Protein AF-A0A3N5C5U3-F1 (afdb_monomer)

Radius of gyration: 13.03 Å; Cα contacts (8 Å, |Δi|>4): 210; chains: 1; bounding box: 27×25×36 Å

Nearest PDB structures (foldseek):
  5trv-assembly1_A  TM=6.280E-01  e=4.509E-03  synthetic construct
  3en8-assembly1_A-2  TM=6.598E-01  e=3.770E-02  Paraburkholderia xenovorans LB400
  5u35-assembly1_B  TM=5.453E-01  e=1.388E-02  synthetic construct
  5tpj-assembly1_A  TM=5.891E-01  e=5.837E-02  synthetic construct
  5tph-assembly1_A  TM=5.153E-01  e=2.936E-02  synthetic construct

Foldseek 3Di:
DAEAEDPPQPPDPLSVLQVQLVVCLVVVVQVSVVVAEVVGNVVADDDDPPPWPYKYFHYWDDDFQKIKTKIWTDDPNDIWIKIWIFGAPGSPGSHTHDIHIDTDD

Structure (mmCIF, N/CA/C/O backbone):
data_AF-A0A3N5C5U3-F1
#
_entry.id   AF-A0A3N5C5U3-F1
#
loop_
_atom_site.group_PDB
_atom_site.id
_atom_site.type_symbol
_atom_site.label_atom_id
_atom_site.label_alt_id
_atom_site.label_comp_id
_atom_site.label_asym_id
_atom_site.label_entity_id
_atom_site.label_seq_id
_atom_site.pdbx_PDB_ins_code
_atom_site.Cartn_x
_atom_site.Cartn_y
_atom_site.Cartn_z
_atom_site.occupancy
_atom_site.B_iso_or_equiv
_atom_site.auth_seq_id
_atom_site.auth_comp_id
_atom_site.auth_asym_id
_atom_site.auth_atom_id
_atom_site.pdbx_PDB_model_num
ATOM 1 N N . MET A 1 1 ? -10.102 -8.159 7.912 1.00 88.25 1 MET A N 1
ATOM 2 C CA . MET A 1 1 ? -10.020 -6.703 7.702 1.00 88.25 1 MET A CA 1
ATOM 3 C C . MET A 1 1 ? -10.487 -6.359 6.297 1.00 88.25 1 MET A C 1
ATOM 5 O O . MET A 1 1 ? -10.007 -6.953 5.336 1.00 88.25 1 MET A O 1
ATOM 9 N N . LYS A 1 2 ? -11.445 -5.444 6.177 1.00 92.94 2 LYS A N 1
ATOM 10 C CA . LYS A 1 2 ? -11.953 -4.901 4.915 1.00 92.94 2 LYS A CA 1
ATOM 11 C C . LYS A 1 2 ? -11.125 -3.676 4.519 1.00 92.94 2 LYS A C 1
ATOM 13 O O . LYS A 1 2 ? -10.839 -2.839 5.368 1.00 92.94 2 LYS A O 1
ATOM 18 N N . ILE A 1 3 ? -10.758 -3.566 3.244 1.00 93.25 3 ILE A N 1
ATOM 19 C CA . ILE A 1 3 ? -10.103 -2.370 2.696 1.00 93.25 3 ILE A CA 1
ATOM 20 C C . ILE A 1 3 ? -11.109 -1.625 1.821 1.00 93.25 3 ILE A C 1
ATOM 22 O O . ILE A 1 3 ? -11.756 -2.234 0.969 1.00 93.25 3 ILE A O 1
ATOM 26 N N . VAL A 1 4 ? -11.269 -0.324 2.053 1.00 94.25 4 VAL A N 1
ATOM 27 C CA . VAL A 1 4 ? -12.186 0.554 1.311 1.00 94.25 4 VAL A CA 1
ATOM 28 C C . VAL A 1 4 ? -11.395 1.688 0.679 1.00 94.25 4 VAL A C 1
ATOM 30 O O . VAL A 1 4 ? -10.418 2.156 1.252 1.00 94.25 4 VAL A O 1
ATOM 33 N N . HIS A 1 5 ? -11.773 2.125 -0.521 1.00 90.94 5 HIS A N 1
ATOM 34 C CA . HIS A 1 5 ? -11.067 3.188 -1.239 1.00 90.94 5 HIS A CA 1
ATOM 35 C C . HIS A 1 5 ? -11.948 4.429 -1.329 1.00 90.94 5 HIS A C 1
ATOM 37 O O . HIS A 1 5 ? -13.125 4.335 -1.684 1.00 90.94 5 HIS A O 1
ATOM 43 N N . GLN A 1 6 ? -11.373 5.604 -1.084 1.00 87.56 6 GLN A N 1
ATOM 44 C CA . GLN A 1 6 ? -12.038 6.851 -1.433 1.00 87.56 6 GLN A CA 1
ATOM 45 C C . GLN A 1 6 ? -12.044 7.038 -2.961 1.00 87.56 6 GLN A C 1
ATOM 47 O O . GLN A 1 6 ? -11.105 6.657 -3.662 1.00 87.56 6 GLN A O 1
ATOM 52 N N . VAL A 1 7 ? -13.113 7.644 -3.488 1.00 73.69 7 VAL A N 1
ATOM 53 C CA . VAL A 1 7 ? -13.415 7.739 -4.934 1.00 73.69 7 VAL A CA 1
ATOM 54 C C . VAL A 1 7 ? -12.257 8.310 -5.773 1.00 73.69 7 VAL A C 1
ATOM 56 O O . VAL A 1 7 ? -12.085 7.937 -6.932 1.00 73.69 7 VAL A O 1
ATOM 59 N N . ASN A 1 8 ? -11.417 9.167 -5.188 1.00 67.75 8 ASN A N 1
ATOM 60 C CA . ASN A 1 8 ? -10.385 9.909 -5.914 1.00 67.75 8 ASN A CA 1
ATOM 61 C C . ASN A 1 8 ? -9.020 9.203 -6.017 1.00 67.75 8 ASN A C 1
ATOM 63 O O . ASN A 1 8 ? -8.132 9.716 -6.696 1.00 67.75 8 ASN A O 1
ATOM 67 N N . CYS A 1 9 ? -8.834 8.031 -5.403 1.00 65.81 9 CYS A N 1
ATOM 68 C CA . CYS A 1 9 ? -7.527 7.357 -5.348 1.00 65.81 9 CYS A CA 1
ATOM 69 C C . CYS A 1 9 ? -7.039 6.794 -6.702 1.00 65.81 9 CYS A C 1
ATOM 71 O O . CYS A 1 9 ? -5.860 6.496 -6.857 1.00 65.81 9 CYS A O 1
ATOM 73 N N . ASN A 1 10 ? -7.913 6.678 -7.710 1.00 71.62 10 ASN A N 1
ATO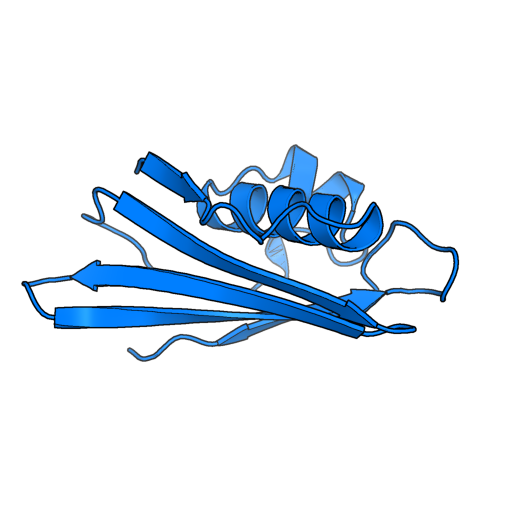M 74 C CA . ASN A 1 10 ? -7.656 5.916 -8.944 1.00 71.62 10 ASN A CA 1
ATOM 75 C C . ASN A 1 10 ? -7.621 6.752 -10.238 1.00 71.62 10 ASN A C 1
ATOM 77 O O . ASN A 1 10 ? -7.855 6.233 -11.333 1.00 71.62 10 ASN A O 1
ATOM 81 N N . ASN A 1 11 ? -7.318 8.044 -10.138 1.00 81.25 11 ASN A N 1
ATOM 82 C CA . ASN A 1 11 ? -7.389 8.987 -11.262 1.00 81.25 11 ASN A CA 1
ATOM 83 C C . ASN A 1 11 ? -6.206 8.927 -12.260 1.00 81.25 11 ASN A C 1
ATOM 85 O O . ASN A 1 11 ? -6.306 9.505 -13.338 1.00 81.25 11 ASN A O 1
ATOM 89 N N . ALA A 1 12 ? -5.113 8.216 -11.955 1.00 85.62 12 ALA A N 1
ATOM 90 C CA . ALA A 1 12 ? -3.951 8.067 -12.844 1.00 85.62 12 ALA A CA 1
ATOM 91 C C . ALA A 1 12 ? -3.328 6.655 -12.763 1.00 85.62 12 ALA A C 1
ATOM 93 O O . ALA A 1 12 ? -3.430 6.016 -11.715 1.00 85.62 12 ALA A O 1
ATOM 94 N N . PRO A 1 13 ? -2.632 6.158 -13.811 1.00 87.44 13 PRO A N 1
ATOM 95 C CA . PRO A 1 13 ? -2.048 4.809 -13.812 1.00 87.44 13 PRO A CA 1
ATOM 96 C C . PRO A 1 13 ? -1.092 4.538 -12.643 1.00 87.44 13 PRO A C 1
ATOM 98 O O . PRO A 1 13 ? -1.192 3.499 -11.995 1.00 87.44 13 PRO A O 1
ATOM 101 N N . LYS A 1 14 ? -0.202 5.487 -12.328 1.00 88.38 14 LYS A N 1
ATOM 102 C CA . LYS A 1 14 ? 0.709 5.351 -11.184 1.00 88.38 14 LYS A CA 1
ATOM 103 C C . LYS A 1 14 ? -0.030 5.399 -9.844 1.00 88.38 14 LYS A C 1
ATOM 105 O O . LYS A 1 14 ? 0.337 4.653 -8.948 1.00 88.38 14 LYS A O 1
ATOM 110 N N . ASN A 1 15 ? -1.099 6.190 -9.726 1.00 90.50 15 ASN A N 1
ATOM 111 C CA . ASN A 1 15 ? -1.913 6.237 -8.506 1.00 90.50 15 ASN A CA 1
ATOM 112 C C . ASN A 1 15 ? -2.618 4.897 -8.271 1.00 90.50 15 ASN A C 1
ATOM 114 O O . ASN A 1 15 ? -2.525 4.364 -7.175 1.00 90.50 15 ASN A O 1
ATOM 118 N N . LYS A 1 16 ? -3.177 4.279 -9.323 1.00 91.31 16 LYS A N 1
ATOM 119 C CA . LYS A 1 16 ? -3.755 2.923 -9.250 1.00 91.31 16 LYS A CA 1
ATOM 120 C C . LYS A 1 16 ? -2.745 1.886 -8.758 1.00 91.31 16 LYS A C 1
ATOM 122 O O . LYS A 1 16 ? -3.090 1.017 -7.966 1.00 91.31 16 LYS A O 1
ATOM 127 N N . MET A 1 17 ? -1.500 1.97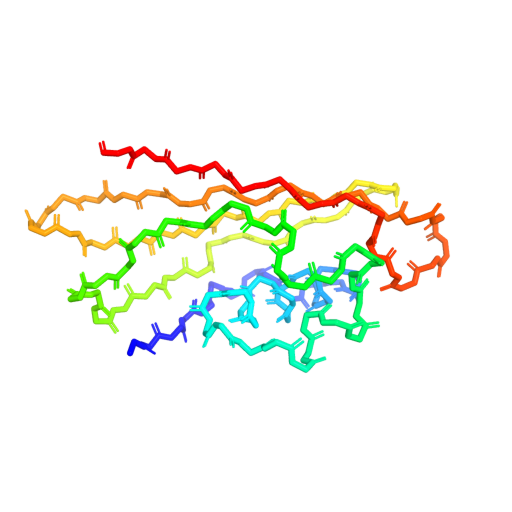4 -9.224 1.00 91.69 17 MET A N 1
ATOM 128 C CA . MET A 1 17 ? -0.429 1.078 -8.785 1.00 91.69 17 MET A CA 1
ATOM 129 C C . MET A 1 17 ? -0.069 1.299 -7.313 1.00 91.69 17 MET A C 1
ATOM 131 O O . MET A 1 17 ? 0.066 0.332 -6.572 1.00 91.69 17 MET A O 1
ATOM 135 N N . VAL A 1 18 ? 0.025 2.558 -6.876 1.00 93.94 18 VAL A N 1
ATOM 136 C CA . VAL A 1 18 ? 0.232 2.906 -5.461 1.00 93.94 18 VAL A CA 1
ATOM 137 C C . VAL A 1 18 ? -0.924 2.379 -4.613 1.00 93.94 18 VAL A C 1
ATOM 139 O O . VAL A 1 18 ? -0.670 1.720 -3.615 1.00 93.94 18 VAL A O 1
ATOM 142 N N . THR A 1 19 ? -2.179 2.562 -5.039 1.00 94.94 19 THR A N 1
ATOM 143 C CA . THR A 1 19 ? -3.356 1.998 -4.359 1.00 94.94 19 THR A CA 1
ATOM 144 C C . THR A 1 19 ? -3.280 0.476 -4.266 1.00 94.94 19 THR A C 1
ATOM 146 O O . THR A 1 19 ? -3.462 -0.062 -3.178 1.00 94.94 19 THR A O 1
ATOM 149 N N . LYS A 1 20 ? -2.957 -0.216 -5.369 1.00 94.56 20 LYS A N 1
ATOM 150 C CA . LYS A 1 20 ? -2.811 -1.681 -5.401 1.00 94.56 20 LYS A CA 1
ATOM 151 C C . LYS A 1 20 ? -1.763 -2.158 -4.395 1.00 94.56 20 LYS A C 1
ATOM 153 O O . LYS A 1 20 ? -2.021 -3.093 -3.645 1.00 94.56 20 LYS A O 1
ATOM 158 N N . VAL A 1 21 ? -0.592 -1.522 -4.365 1.00 95.06 21 VAL A N 1
ATOM 159 C CA . VAL A 1 21 ? 0.487 -1.928 -3.454 1.00 95.06 21 VAL A CA 1
ATOM 160 C C . VAL A 1 21 ? 0.188 -1.543 -2.008 1.00 95.06 21 VAL A C 1
ATOM 162 O O . VAL A 1 21 ? 0.446 -2.349 -1.123 1.00 95.06 21 VAL A O 1
ATOM 165 N N . THR A 1 22 ? -0.431 -0.389 -1.743 1.00 95.62 22 THR A N 1
ATOM 166 C CA . THR A 1 22 ? -0.966 -0.067 -0.409 1.00 95.62 22 THR A CA 1
ATOM 167 C C . THR A 1 22 ? -1.925 -1.150 0.071 1.00 95.62 22 THR A C 1
ATOM 169 O O . THR A 1 22 ? -1.775 -1.649 1.181 1.00 95.62 22 THR A O 1
ATOM 172 N N . GLU A 1 23 ? -2.902 -1.530 -0.751 1.00 95.56 23 GLU A N 1
ATOM 173 C CA . GLU A 1 23 ? -3.882 -2.555 -0.396 1.00 95.56 23 GLU A CA 1
ATOM 174 C C . GLU A 1 23 ? -3.209 -3.907 -0.120 1.00 95.56 23 GLU A C 1
ATOM 176 O O . GLU A 1 23 ? -3.535 -4.560 0.872 1.00 95.56 23 GLU A O 1
ATOM 181 N N . ALA A 1 24 ? -2.235 -4.297 -0.946 1.00 95.50 24 ALA A N 1
ATOM 182 C CA . ALA A 1 24 ? -1.457 -5.516 -0.754 1.00 95.50 24 ALA A CA 1
ATOM 183 C C . ALA A 1 24 ? -0.661 -5.501 0.560 1.00 95.50 24 ALA A C 1
ATOM 185 O O . ALA A 1 24 ? -0.713 -6.470 1.316 1.00 95.50 24 ALA A O 1
ATOM 186 N N . ILE A 1 25 ? -0.002 -4.382 0.883 1.00 95.06 25 ILE A N 1
ATOM 187 C CA . ILE A 1 25 ? 0.697 -4.194 2.162 1.00 95.06 25 ILE A CA 1
ATOM 188 C C . ILE A 1 25 ? -0.283 -4.362 3.327 1.00 95.06 25 ILE A C 1
ATOM 190 O O . ILE A 1 25 ? -0.015 -5.139 4.242 1.00 95.06 25 ILE A O 1
ATOM 194 N N . LEU A 1 26 ? -1.445 -3.698 3.273 1.00 94.50 26 LEU A N 1
ATOM 195 C CA . LEU A 1 26 ? -2.447 -3.774 4.339 1.00 94.50 26 LEU A CA 1
ATOM 196 C C . LEU A 1 26 ? -2.996 -5.195 4.537 1.00 94.50 26 LEU A C 1
ATOM 198 O O . LEU A 1 26 ? -3.263 -5.613 5.663 1.00 94.50 26 LEU A O 1
ATOM 202 N N . LYS A 1 27 ? -3.156 -5.952 3.448 1.00 92.88 27 LYS A N 1
ATOM 203 C CA . LYS A 1 27 ? -3.623 -7.347 3.473 1.00 92.88 27 LYS A CA 1
ATOM 204 C C . LYS A 1 27 ? -2.524 -8.366 3.771 1.00 92.88 27 LYS A C 1
ATOM 206 O O . LYS A 1 27 ? -2.847 -9.541 3.927 1.00 92.88 27 LYS A O 1
ATOM 211 N N . ARG A 1 28 ? -1.261 -7.937 3.860 1.00 92.56 28 ARG A N 1
ATOM 212 C CA . ARG A 1 28 ? -0.082 -8.816 3.936 1.00 92.56 28 ARG A CA 1
ATOM 213 C C . ARG A 1 28 ? 0.023 -9.780 2.744 1.00 92.56 28 ARG A C 1
ATOM 215 O O . ARG A 1 28 ? 0.469 -10.913 2.895 1.00 92.56 28 ARG A O 1
ATOM 222 N N . ASP A 1 29 ? -0.391 -9.327 1.564 1.00 94.56 29 ASP A N 1
ATOM 223 C CA . ASP A 1 29 ? -0.243 -10.061 0.307 1.00 94.56 29 ASP A CA 1
ATOM 224 C C . ASP A 1 29 ? 1.205 -9.934 -0.188 1.00 94.56 29 ASP A C 1
ATOM 226 O O . ASP A 1 29 ? 1.574 -8.992 -0.897 1.00 94.56 29 ASP A O 1
ATOM 230 N N . GLN A 1 30 ? 2.051 -10.858 0.270 1.00 95.25 30 GLN A N 1
ATOM 231 C CA . GLN A 1 30 ? 3.485 -10.834 -0.009 1.00 95.25 30 GLN A CA 1
ATOM 232 C C . GLN A 1 30 ? 3.789 -10.994 -1.497 1.00 95.25 30 GLN A C 1
ATOM 234 O O . GLN A 1 30 ? 4.704 -10.341 -1.989 1.00 95.25 30 GLN A O 1
ATOM 239 N N . ASP A 1 31 ? 3.019 -11.809 -2.217 1.00 95.88 31 ASP A N 1
ATOM 240 C CA . ASP A 1 31 ? 3.246 -12.072 -3.638 1.00 95.88 31 ASP A CA 1
ATOM 241 C C . ASP A 1 31 ? 3.091 -10.789 -4.452 1.00 95.88 31 ASP A C 1
ATOM 243 O O . ASP A 1 31 ? 3.978 -10.422 -5.231 1.00 95.88 31 ASP A O 1
ATOM 247 N N . VAL A 1 32 ? 2.007 -10.046 -4.205 1.00 95.19 32 VAL A N 1
ATOM 248 C CA . VAL A 1 32 ? 1.789 -8.758 -4.864 1.00 95.19 32 VAL A CA 1
ATOM 249 C C . VAL A 1 32 ? 2.852 -7.751 -4.439 1.00 95.19 32 VAL A C 1
ATOM 251 O O . VAL A 1 32 ? 3.398 -7.059 -5.293 1.00 95.19 32 VAL A O 1
ATOM 254 N N . VAL A 1 33 ? 3.201 -7.652 -3.153 1.00 95.75 33 VAL A N 1
ATOM 255 C CA . VAL A 1 33 ? 4.241 -6.699 -2.728 1.00 95.75 33 VAL A CA 1
ATOM 256 C C . VAL A 1 33 ? 5.592 -7.030 -3.368 1.00 95.75 33 VAL A C 1
ATOM 258 O O . VAL A 1 33 ? 6.243 -6.125 -3.886 1.00 95.75 33 VAL A O 1
ATOM 261 N N . ASN A 1 34 ? 5.979 -8.302 -3.429 1.00 95.12 34 ASN A N 1
ATOM 2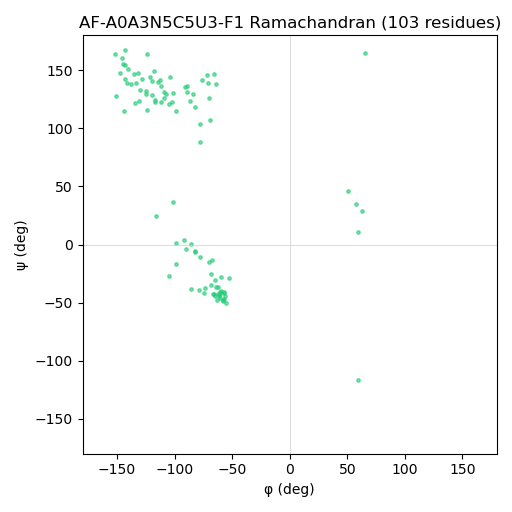62 C CA . ASN A 1 34 ? 7.244 -8.763 -4.008 1.00 95.12 34 ASN A CA 1
ATOM 263 C C . ASN A 1 34 ? 7.310 -8.580 -5.536 1.00 95.12 34 ASN A C 1
ATOM 265 O O . ASN A 1 34 ? 8.399 -8.412 -6.090 1.00 95.12 34 ASN A O 1
ATOM 269 N N . GLU A 1 35 ? 6.167 -8.552 -6.232 1.00 94.44 35 GLU A N 1
ATOM 270 C CA . GL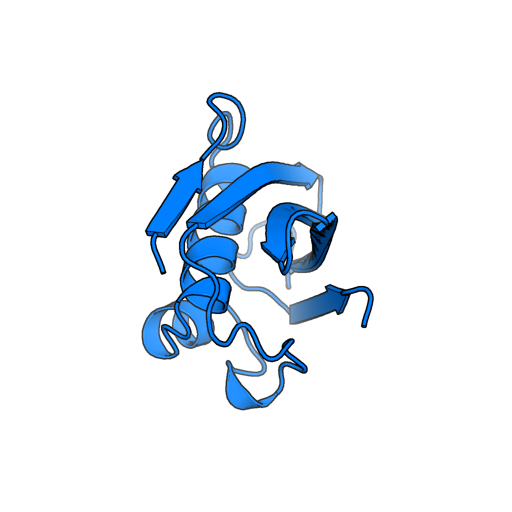U A 1 35 ? 6.094 -8.212 -7.662 1.00 94.44 35 GLU A CA 1
ATOM 271 C C . GLU A 1 35 ? 6.611 -6.782 -7.924 1.00 94.44 35 GLU A C 1
ATOM 273 O O . GLU A 1 35 ? 7.349 -6.532 -8.892 1.00 94.44 35 GLU A O 1
ATOM 278 N N . TYR A 1 36 ? 6.258 -5.845 -7.034 1.00 94.12 36 TYR A N 1
ATOM 279 C CA . TYR A 1 36 ? 6.505 -4.413 -7.214 1.00 94.12 36 TYR A CA 1
ATOM 280 C C . TYR A 1 36 ? 7.652 -3.859 -6.366 1.00 94.12 36 TYR A C 1
ATOM 282 O O . TYR A 1 36 ? 8.251 -2.867 -6.776 1.00 94.12 36 TYR A O 1
ATOM 290 N N . TYR A 1 37 ? 7.983 -4.441 -5.215 1.00 94.88 37 TYR A N 1
ATOM 291 C CA . TYR A 1 37 ? 8.973 -3.901 -4.284 1.00 94.88 37 TYR A CA 1
ATOM 292 C C . TYR A 1 37 ? 10.293 -4.668 -4.340 1.00 94.88 37 TYR A C 1
ATOM 294 O O . TYR A 1 37 ? 10.348 -5.867 -4.081 1.00 94.88 37 TYR A O 1
ATOM 302 N N . LEU A 1 38 ? 11.377 -3.958 -4.667 1.00 91.81 38 LEU A N 1
ATOM 303 C CA . LEU A 1 38 ? 12.693 -4.566 -4.877 1.00 91.81 38 LEU A CA 1
ATOM 304 C C . LEU A 1 38 ? 13.283 -5.206 -3.615 1.00 91.81 38 LEU A C 1
ATOM 306 O O . LEU A 1 38 ? 13.998 -6.197 -3.742 1.00 91.81 38 LEU A O 1
ATOM 310 N N . ASN A 1 39 ? 12.967 -4.678 -2.431 1.00 93.06 39 ASN A N 1
ATOM 311 C CA . ASN A 1 39 ? 13.498 -5.198 -1.167 1.00 93.06 39 ASN A CA 1
ATOM 312 C C . ASN A 1 39 ? 12.587 -6.253 -0.523 1.00 93.06 39 ASN A C 1
ATOM 314 O O . ASN A 1 39 ? 12.924 -6.758 0.542 1.00 93.06 39 ASN A O 1
ATOM 318 N N . GLN A 1 40 ? 11.494 -6.626 -1.205 1.00 92.25 40 GLN A N 1
ATOM 319 C C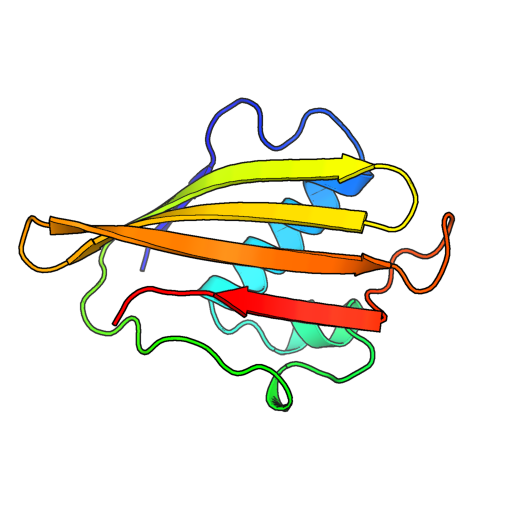A . GLN A 1 40 ? 10.517 -7.623 -0.765 1.00 92.25 40 GLN A CA 1
ATOM 320 C C . GLN A 1 40 ? 9.736 -7.217 0.497 1.00 92.25 40 GLN A C 1
ATOM 322 O O . GLN A 1 40 ? 10.066 -6.268 1.202 1.00 92.25 40 GLN A O 1
ATOM 327 N N . PHE A 1 41 ? 8.634 -7.913 0.761 1.00 92.38 41 PHE A N 1
ATOM 328 C CA . PHE A 1 41 ? 7.717 -7.618 1.857 1.00 92.38 41 PHE A CA 1
ATOM 329 C C . PHE A 1 41 ? 8.398 -7.691 3.228 1.00 92.38 41 PHE A C 1
ATOM 331 O O . PHE A 1 41 ? 8.145 -6.843 4.080 1.00 92.38 41 PHE A O 1
ATOM 338 N N . ASP A 1 42 ? 9.280 -8.670 3.432 1.00 92.25 42 ASP A N 1
ATOM 339 C CA . ASP A 1 42 ? 9.894 -8.941 4.737 1.00 92.25 42 ASP A CA 1
ATOM 340 C C . ASP A 1 42 ? 10.849 -7.832 5.210 1.00 92.25 42 ASP A C 1
ATOM 342 O O . ASP A 1 42 ? 11.197 -7.788 6.389 1.00 92.25 42 ASP A O 1
ATOM 346 N N . SER A 1 43 ? 11.251 -6.903 4.332 1.00 93.19 43 SER A N 1
ATOM 347 C CA . SER A 1 43 ? 12.039 -5.731 4.730 1.00 93.19 43 SER A CA 1
ATOM 348 C C . SER A 1 43 ? 11.190 -4.582 5.287 1.00 93.19 43 SER A C 1
ATOM 350 O O . SER A 1 43 ? 11.748 -3.563 5.695 1.00 93.19 43 SER A O 1
ATOM 352 N N . LEU A 1 44 ? 9.857 -4.681 5.244 1.00 93.12 44 LEU A N 1
ATOM 353 C CA . LEU A 1 44 ? 8.957 -3.625 5.698 1.00 93.12 44 LEU A CA 1
ATOM 354 C C . LEU A 1 44 ? 8.734 -3.699 7.208 1.00 93.12 44 LEU A C 1
ATOM 356 O O . LEU A 1 44 ? 8.298 -4.717 7.742 1.00 93.12 44 LEU A O 1
ATOM 360 N N . THR A 1 45 ? 8.903 -2.565 7.885 1.00 89.25 45 THR A N 1
ATOM 361 C CA . THR A 1 45 ? 8.369 -2.376 9.238 1.00 89.25 45 THR A CA 1
ATOM 362 C C . THR A 1 45 ? 6.898 -1.991 9.129 1.00 89.25 45 THR A C 1
ATOM 364 O O . THR A 1 45 ? 6.570 -0.963 8.539 1.00 89.25 45 THR A O 1
ATOM 367 N N . TYR A 1 46 ? 6.003 -2.810 9.675 1.00 82.75 46 TYR A N 1
ATOM 368 C CA . TYR A 1 46 ? 4.557 -2.657 9.517 1.00 82.75 46 TYR A CA 1
ATOM 369 C C . TYR A 1 46 ? 3.841 -2.671 10.879 1.00 82.75 46 TYR A C 1
ATOM 371 O O . TYR A 1 46 ? 4.236 -3.451 11.746 1.00 82.75 46 TYR A O 1
ATOM 379 N N . PRO A 1 47 ? 2.785 -1.856 11.084 1.00 83.94 47 PRO A N 1
ATOM 380 C CA . PRO A 1 47 ? 2.034 -1.848 12.337 1.00 83.94 47 PRO A CA 1
ATOM 381 C C . PRO A 1 47 ? 1.273 -3.150 12.602 1.00 83.94 47 PRO A C 1
ATOM 383 O O . PRO A 1 47 ? 0.685 -3.748 11.706 1.00 83.94 47 PRO A O 1
ATOM 386 N N . GLU A 1 48 ? 1.145 -3.524 13.871 1.00 83.00 48 GLU A N 1
ATOM 387 C CA . GLU A 1 48 ? 0.196 -4.559 14.291 1.00 83.00 48 GLU A CA 1
ATOM 388 C C . GLU A 1 48 ? -1.249 -4.048 14.137 1.00 83.00 48 GLU A C 1
ATOM 390 O O . GLU A 1 48 ? -1.717 -3.212 14.911 1.00 83.00 48 GLU A O 1
ATOM 395 N N . LEU A 1 49 ? -1.979 -4.552 13.136 1.00 83.69 49 LEU A N 1
ATOM 396 C CA . LEU A 1 49 ? -3.378 -4.176 12.852 1.00 83.69 49 LEU A CA 1
ATOM 397 C C . LEU A 1 49 ? -4.387 -5.214 13.358 1.00 83.69 49 LEU A C 1
ATOM 399 O O . LEU A 1 49 ? -5.416 -5.476 12.731 1.00 83.69 49 LEU A O 1
ATOM 403 N N . ASN A 1 50 ? -4.091 -5.813 14.509 1.00 80.12 50 ASN A N 1
ATOM 404 C CA . ASN A 1 50 ? -4.982 -6.774 15.147 1.00 80.12 50 ASN A CA 1
ATOM 405 C C . ASN A 1 50 ? -6.292 -6.089 15.566 1.00 80.12 50 ASN A C 1
ATOM 407 O O . ASN A 1 50 ? -6.280 -4.988 16.115 1.00 80.12 50 ASN A O 1
ATOM 411 N N . ASN A 1 51 ? -7.419 -6.769 15.337 1.00 83.94 51 ASN A N 1
ATOM 412 C CA . ASN A 1 51 ? -8.768 -6.294 15.674 1.00 83.94 51 ASN A CA 1
ATOM 413 C C . ASN A 1 51 ? -9.210 -5.012 14.940 1.00 83.94 51 ASN A C 1
ATOM 415 O O . ASN A 1 51 ? -10.009 -4.243 15.470 1.00 83.94 51 ASN A O 1
ATOM 419 N N . ILE A 1 52 ? -8.699 -4.776 13.727 1.00 89.75 52 ILE A N 1
ATOM 420 C CA . ILE A 1 52 ? -9.183 -3.708 12.846 1.00 89.75 52 ILE A CA 1
ATOM 421 C C . ILE A 1 52 ? -10.152 -4.292 11.813 1.00 89.75 52 ILE A C 1
ATOM 423 O O . ILE A 1 52 ? -9.774 -5.091 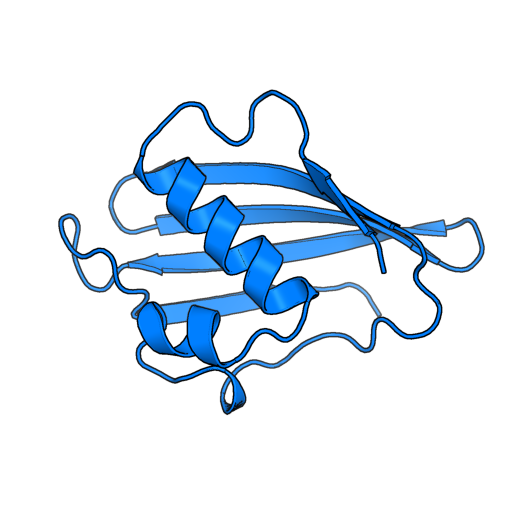10.949 1.00 89.75 52 ILE A O 1
ATOM 427 N N . ASP A 1 53 ? -11.413 -3.873 11.890 1.00 89.75 53 ASP A N 1
ATOM 428 C CA . ASP A 1 53 ? -12.458 -4.351 10.982 1.00 89.75 53 ASP A CA 1
ATOM 429 C C . ASP A 1 53 ? -12.321 -3.747 9.584 1.00 89.75 53 ASP A C 1
ATOM 431 O O . ASP A 1 53 ? -12.439 -4.462 8.584 1.00 89.75 53 ASP A O 1
ATOM 435 N N . GLU A 1 54 ? -12.023 -2.448 9.507 1.00 94.56 54 GLU A N 1
ATOM 436 C CA . GLU A 1 54 ? -11.973 -1.685 8.262 1.00 94.56 54 GLU A CA 1
ATOM 437 C C . GLU A 1 54 ? -10.819 -0.676 8.245 1.00 94.56 54 GLU A C 1
ATOM 439 O O . GLU A 1 54 ? -10.567 0.028 9.225 1.00 94.56 54 GLU A O 1
ATOM 444 N N . ILE A 1 55 ? -10.155 -0.580 7.091 1.00 95.38 55 ILE A N 1
ATOM 445 C CA . ILE A 1 55 ? -9.204 0.484 6.765 1.00 95.38 55 ILE A CA 1
ATOM 446 C C . ILE A 1 55 ? -9.641 1.143 5.467 1.00 95.38 55 ILE A C 1
ATOM 448 O O . ILE A 1 55 ? -9.908 0.471 4.471 1.00 95.38 55 ILE A O 1
ATOM 452 N N . THR A 1 56 ? -9.673 2.469 5.465 1.00 95.94 56 THR A N 1
ATOM 453 C CA . THR A 1 56 ? -9.962 3.269 4.280 1.00 95.94 56 THR A CA 1
ATOM 454 C C . THR A 1 56 ? -8.673 3.853 3.712 1.00 95.94 56 THR A C 1
ATOM 456 O O . THR A 1 56 ? -7.975 4.591 4.398 1.00 95.94 56 THR A O 1
ATOM 459 N N . ILE A 1 57 ? -8.365 3.574 2.446 1.00 96.00 57 ILE A N 1
ATOM 460 C CA . ILE A 1 57 ? -7.345 4.292 1.675 1.00 96.00 57 ILE A CA 1
ATOM 461 C C . ILE A 1 57 ? -7.964 5.618 1.221 1.00 96.00 57 ILE A C 1
ATOM 463 O O . ILE A 1 57 ? -8.786 5.657 0.301 1.00 96.00 57 ILE A O 1
ATOM 467 N N . VAL A 1 58 ? -7.576 6.696 1.895 1.00 95.00 58 VAL A N 1
ATOM 468 C CA . VAL A 1 58 ? -8.096 8.061 1.713 1.00 95.00 58 VAL A CA 1
ATOM 469 C C . VAL A 1 58 ? -7.467 8.724 0.495 1.00 95.00 58 VAL A C 1
ATOM 471 O O . VAL A 1 58 ? -8.121 9.435 -0.265 1.00 95.00 58 VAL A O 1
ATOM 474 N N . SER A 1 59 ? -6.172 8.492 0.291 1.00 93.12 59 SER A N 1
ATOM 475 C CA . SER A 1 59 ? -5.449 9.034 -0.851 1.00 93.12 59 SER A CA 1
ATOM 476 C C . SER A 1 59 ? -4.351 8.088 -1.305 1.00 93.12 59 SER A C 1
ATOM 478 O O . SER A 1 59 ? -3.749 7.386 -0.500 1.00 93.12 59 SER A O 1
ATOM 480 N N . ALA A 1 60 ? -4.093 8.095 -2.610 1.00 93.19 60 ALA A N 1
ATOM 481 C CA . ALA A 1 60 ? -2.944 7.463 -3.237 1.00 93.19 60 ALA A CA 1
ATOM 482 C C . ALA A 1 60 ? -2.507 8.365 -4.391 1.00 93.19 60 ALA A C 1
ATOM 484 O O . ALA A 1 60 ? -3.266 8.615 -5.329 1.00 93.19 60 ALA A O 1
ATOM 485 N N . LEU A 1 61 ? -1.310 8.925 -4.284 1.00 92.56 61 LEU A N 1
ATOM 486 C CA . LEU A 1 61 ? -0.834 9.990 -5.155 1.00 92.56 61 LEU A CA 1
ATOM 487 C C . LEU A 1 61 ? 0.592 9.691 -5.589 1.00 92.56 61 LEU A C 1
ATOM 489 O O . LEU A 1 61 ? 1.384 9.129 -4.840 1.00 92.56 61 LEU A O 1
ATOM 493 N N . SER A 1 62 ? 0.934 10.096 -6.804 1.00 91.12 62 SER A N 1
ATOM 494 C CA . SER A 1 62 ? 2.270 9.936 -7.356 1.00 91.12 62 SER A CA 1
ATOM 495 C C . SER A 1 62 ? 2.648 11.140 -8.202 1.00 91.12 62 SER A C 1
ATOM 497 O O . SER A 1 62 ? 1.827 11.700 -8.929 1.00 91.12 62 SER A O 1
ATOM 499 N N . HIS A 1 63 ? 3.916 11.528 -8.119 1.00 89.38 63 HIS A N 1
ATOM 500 C CA . HIS A 1 63 ? 4.497 12.572 -8.944 1.00 89.38 63 HIS A CA 1
ATOM 501 C C . HIS A 1 63 ? 5.991 12.302 -9.151 1.00 89.38 63 HIS A C 1
ATOM 503 O O . HIS A 1 63 ? 6.747 12.081 -8.205 1.00 89.38 63 HIS A O 1
ATOM 509 N N . GLY A 1 64 ? 6.443 12.301 -10.408 1.00 89.06 64 GLY A N 1
ATOM 510 C CA . GLY A 1 64 ? 7.837 11.998 -10.733 1.00 89.06 64 GLY A CA 1
ATOM 511 C C . GLY A 1 64 ? 8.269 10.597 -10.270 1.00 89.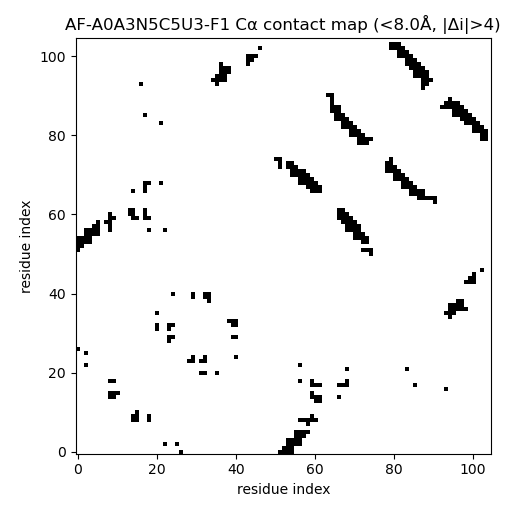06 64 GLY A C 1
ATOM 512 O O . GLY A 1 64 ? 7.753 9.592 -10.775 1.00 89.06 64 GLY A O 1
ATOM 513 N N . LYS A 1 65 ? 9.244 10.549 -9.349 1.00 92.12 65 LYS A N 1
ATOM 514 C CA . LYS A 1 65 ? 9.775 9.326 -8.712 1.00 92.12 65 LYS A CA 1
ATOM 515 C C . LYS A 1 65 ? 9.194 9.045 -7.325 1.00 92.12 65 LYS A C 1
ATOM 517 O O . LYS A 1 65 ? 9.565 8.044 -6.726 1.00 92.12 65 LYS A O 1
ATOM 522 N N . SER A 1 66 ? 8.276 9.867 -6.839 1.00 93.00 66 SER A N 1
ATOM 523 C CA . SER A 1 66 ? 7.746 9.733 -5.486 1.00 93.00 66 SER A CA 1
ATOM 524 C C . SER A 1 66 ? 6.253 9.464 -5.517 1.00 93.00 66 SER A C 1
ATOM 526 O O . SER A 1 66 ? 5.537 9.909 -6.420 1.00 93.00 66 SER A O 1
ATOM 528 N N . ALA A 1 67 ? 5.782 8.731 -4.523 1.00 94.44 67 ALA A N 1
ATOM 529 C CA . ALA A 1 67 ? 4.373 8.514 -4.282 1.00 94.44 67 ALA A CA 1
ATOM 530 C C . ALA A 1 67 ? 4.085 8.418 -2.788 1.00 94.44 67 ALA A C 1
ATOM 532 O O . ALA A 1 67 ? 4.977 8.173 -1.977 1.00 94.44 67 ALA A O 1
ATOM 533 N N . SER A 1 68 ? 2.826 8.623 -2.434 1.00 95.88 68 SER A N 1
ATOM 534 C CA . SER A 1 68 ? 2.347 8.482 -1.072 1.00 95.88 68 SER A CA 1
ATOM 535 C C . SER A 1 68 ? 0.936 7.925 -1.043 1.00 95.88 68 SER A C 1
ATOM 537 O O . SER A 1 68 ? 0.168 8.053 -1.999 1.00 95.88 68 SER A O 1
ATOM 539 N N . SER A 1 69 ? 0.609 7.300 0.077 1.00 96.06 69 SER A N 1
ATOM 540 C CA . SER A 1 69 ? -0.721 6.810 0.383 1.00 96.06 69 SER A CA 1
ATOM 541 C C . SER A 1 69 ? -1.052 7.112 1.839 1.00 96.06 69 SER A C 1
ATOM 543 O O . SER A 1 69 ? -0.190 6.987 2.712 1.00 96.06 69 SER A O 1
ATOM 545 N N . LEU A 1 70 ? -2.284 7.547 2.093 1.00 96.00 70 LEU A N 1
ATOM 546 C CA . LEU A 1 70 ? -2.802 7.791 3.436 1.00 96.00 70 LEU A CA 1
ATOM 547 C C . LEU A 1 70 ? -3.958 6.836 3.690 1.00 96.00 70 LEU A C 1
ATOM 549 O O . LEU A 1 70 ? -4.959 6.853 2.971 1.00 96.00 70 LEU A O 1
ATOM 553 N N . CYS A 1 71 ? -3.826 6.039 4.741 1.00 95.38 71 CYS A N 1
ATOM 554 C CA . CYS A 1 71 ? -4.859 5.127 5.196 1.00 95.38 71 CYS A CA 1
ATOM 555 C C . CYS A 1 71 ? -5.396 5.584 6.550 1.00 95.38 71 CYS A C 1
ATOM 557 O O . CYS A 1 71 ? -4.635 6.022 7.413 1.00 95.38 71 CYS A O 1
ATOM 559 N N . GLU A 1 72 ? -6.698 5.443 6.741 1.00 95.19 72 GLU A N 1
ATOM 560 C CA . GLU A 1 72 ? -7.421 5.753 7.968 1.00 95.19 72 GLU A CA 1
ATOM 561 C C . GLU A 1 72 ? -8.095 4.504 8.513 1.00 95.19 72 GLU A C 1
ATOM 563 O O . GLU A 1 72 ? -8.652 3.707 7.760 1.00 95.19 72 GLU A O 1
ATOM 568 N N . TYR A 1 73 ? -8.081 4.352 9.830 1.00 93.56 73 TYR A N 1
ATOM 569 C CA . TYR A 1 73 ? -8.778 3.266 10.506 1.00 93.56 73 TYR A CA 1
ATOM 570 C C . TYR A 1 73 ? -9.193 3.685 11.913 1.00 93.56 73 TYR A C 1
ATOM 572 O O . TYR A 1 73 ? -8.702 4.680 12.451 1.00 93.56 73 TYR A O 1
ATOM 580 N N . TYR A 1 74 ? -10.108 2.932 12.516 1.00 90.44 74 TYR A N 1
ATOM 581 C CA . TYR A 1 74 ? -10.532 3.148 13.895 1.00 90.44 74 TYR A CA 1
ATOM 582 C C . TYR A 1 74 ? -10.014 2.022 14.780 1.00 90.44 74 TYR A C 1
ATOM 584 O O . TYR A 1 74 ? -10.186 0.850 14.465 1.00 90.44 74 TYR A O 1
ATOM 592 N N . ASN A 1 75 ? -9.407 2.384 15.906 1.00 88.25 75 ASN A N 1
ATOM 593 C CA . ASN A 1 75 ? -9.018 1.452 16.958 1.00 88.25 75 ASN A CA 1
ATOM 594 C C . ASN A 1 75 ? -9.517 2.010 18.294 1.00 88.25 75 ASN A C 1
ATOM 596 O O . ASN A 1 75 ? -9.221 3.160 18.621 1.00 88.25 75 ASN A O 1
ATOM 600 N N . GLN A 1 76 ? -10.315 1.237 19.038 1.00 86.75 76 GLN A N 1
ATOM 601 C CA . GLN A 1 76 ? -10.926 1.673 20.306 1.00 86.75 76 GLN A CA 1
ATOM 602 C C . GLN A 1 76 ? -11.651 3.033 20.187 1.00 86.75 76 GLN A C 1
ATOM 604 O O . GLN A 1 76 ? -11.459 3.932 21.006 1.00 86.75 76 GLN A O 1
ATOM 609 N N . ASN A 1 77 ? -12.451 3.212 19.126 1.00 85.31 77 ASN A N 1
ATOM 610 C CA . ASN A 1 77 ? -13.157 4.460 18.784 1.00 85.31 77 ASN A CA 1
ATOM 611 C C . ASN A 1 77 ? -12.260 5.690 18.550 1.00 85.31 77 ASN A C 1
ATOM 613 O O . ASN A 1 77 ? -12.762 6.805 18.408 1.00 85.31 77 ASN A O 1
ATOM 617 N N . LYS A 1 78 ? -10.939 5.510 18.456 1.00 89.75 78 LYS A N 1
ATOM 618 C CA . LYS A 1 78 ? -10.000 6.562 18.069 1.00 89.75 78 LYS A CA 1
ATOM 619 C C . LYS A 1 78 ? -9.606 6.390 16.613 1.00 89.75 78 LYS A C 1
ATOM 621 O O . LYS A 1 78 ? -9.203 5.309 16.188 1.00 89.75 78 LYS A O 1
ATOM 626 N N . LYS A 1 79 ? -9.701 7.485 15.863 1.00 92.00 79 LYS A N 1
ATOM 627 C CA . LYS A 1 79 ? -9.222 7.556 14.486 1.00 92.00 79 LYS A CA 1
ATOM 628 C C . LYS A 1 79 ? -7.692 7.531 14.48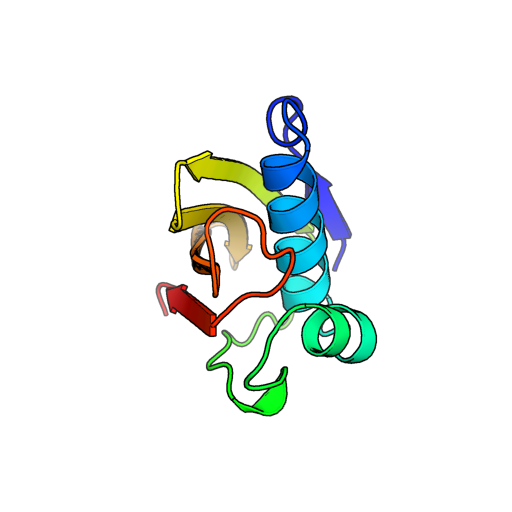0 1.00 92.00 79 LYS A C 1
ATOM 630 O O . LYS A 1 79 ? -7.057 8.346 15.148 1.00 92.00 79 LYS A O 1
ATOM 635 N N . LYS A 1 80 ? -7.118 6.603 13.726 1.00 93.00 80 LYS A N 1
ATOM 636 C CA . LYS A 1 80 ? -5.681 6.421 13.525 1.00 93.00 80 LYS A CA 1
ATOM 637 C C . LYS A 1 80 ? -5.348 6.464 12.035 1.00 93.00 80 LYS A C 1
ATOM 639 O O . LYS A 1 80 ? -6.229 6.340 11.182 1.00 93.00 80 LYS A O 1
ATOM 644 N N . TYR A 1 81 ? -4.063 6.647 11.744 1.00 94.00 81 TYR A N 1
ATOM 645 C CA . TYR A 1 81 ? -3.553 6.811 10.388 1.00 94.00 81 TYR A CA 1
ATOM 646 C C . TYR A 1 81 ? -2.350 5.908 10.140 1.00 94.00 81 TYR A C 1
ATOM 648 O O . TYR A 1 81 ? -1.548 5.668 11.044 1.00 94.00 81 TYR A O 1
ATOM 656 N N . ILE A 1 82 ? -2.225 5.457 8.894 1.00 95.62 82 ILE A N 1
ATOM 657 C CA . ILE A 1 82 ? -1.018 4.836 8.349 1.00 95.62 82 ILE A CA 1
ATOM 658 C C . ILE A 1 82 ? -0.630 5.644 7.117 1.00 95.62 82 ILE A C 1
ATOM 660 O O . ILE A 1 82 ? -1.379 5.703 6.140 1.00 95.62 82 ILE A O 1
ATOM 664 N N . GLY A 1 83 ? 0.526 6.290 7.176 1.00 96.19 83 GLY A N 1
ATOM 665 C CA . GLY A 1 83 ? 1.162 6.909 6.024 1.00 96.19 83 GLY A CA 1
ATOM 666 C C . GLY A 1 83 ? 2.094 5.909 5.356 1.00 96.19 83 GLY A C 1
ATOM 667 O O . GLY A 1 83 ? 2.856 5.224 6.031 1.00 96.19 83 GLY A O 1
ATOM 668 N N . MET A 1 84 ? 2.057 5.834 4.034 1.00 96.62 84 MET A N 1
ATOM 669 C CA . MET A 1 84 ? 3.022 5.065 3.256 1.00 96.62 84 MET A CA 1
ATOM 670 C C . MET A 1 84 ? 3.665 5.980 2.225 1.00 96.62 84 MET A C 1
ATOM 672 O O . MET A 1 84 ? 2.965 6.672 1.486 1.00 96.62 84 MET A O 1
ATOM 676 N N . PHE A 1 85 ? 4.990 5.980 2.167 1.00 96.62 85 PHE A N 1
ATOM 677 C CA . PHE A 1 85 ? 5.775 6.722 1.190 1.00 96.62 85 PHE A CA 1
ATOM 678 C C . PHE A 1 85 ? 6.514 5.743 0.300 1.00 96.62 85 PHE A C 1
ATOM 680 O O . PHE A 1 85 ? 7.035 4.737 0.767 1.00 96.62 85 PHE A O 1
ATOM 687 N N . PHE A 1 86 ? 6.561 6.056 -0.984 1.00 95.25 86 PHE A N 1
ATOM 688 C CA . PHE A 1 86 ? 7.074 5.172 -2.012 1.00 95.25 86 PHE A CA 1
ATOM 689 C C . PHE A 1 86 ? 8.075 5.928 -2.885 1.00 95.25 86 PHE A C 1
ATOM 691 O O . PHE A 1 86 ? 7.783 7.028 -3.366 1.00 95.25 86 PHE A O 1
ATOM 698 N N . GLU A 1 87 ? 9.227 5.320 -3.154 1.00 95.19 87 GLU A N 1
ATOM 699 C CA . GLU A 1 87 ? 10.184 5.790 -4.159 1.00 95.19 87 GLU A CA 1
ATOM 700 C C . GLU A 1 87 ? 10.223 4.794 -5.322 1.00 95.19 87 GLU A C 1
ATOM 702 O O . GLU A 1 87 ? 10.518 3.615 -5.134 1.00 95.19 87 GLU A O 1
ATOM 707 N N . PHE A 1 88 ? 9.946 5.246 -6.545 1.00 92.25 88 PHE A N 1
ATOM 708 C CA . PHE A 1 88 ? 10.095 4.425 -7.748 1.00 92.25 88 PHE A CA 1
ATOM 709 C C . PHE A 1 88 ? 11.570 4.307 -8.137 1.00 92.25 88 PHE A C 1
ATOM 711 O O . PHE A 1 88 ? 12.301 5.297 -8.133 1.00 92.25 88 PHE A O 1
ATOM 718 N N . ASN A 1 89 ? 11.987 3.125 -8.602 1.00 87.62 89 ASN A N 1
ATOM 719 C CA . ASN A 1 89 ? 13.356 2.907 -9.082 1.00 87.62 89 ASN A CA 1
ATOM 720 C C . ASN A 1 89 ? 13.731 3.883 -10.224 1.00 87.62 89 ASN A C 1
ATOM 722 O O . ASN A 1 89 ? 14.808 4.477 -10.254 1.00 87.62 89 ASN A O 1
ATOM 726 N N . THR A 1 90 ? 12.806 4.117 -11.160 1.00 77.44 90 THR A N 1
ATOM 727 C CA . THR A 1 90 ? 12.946 5.133 -12.214 1.00 77.44 90 THR A CA 1
ATOM 728 C C . THR A 1 90 ? 11.601 5.798 -12.512 1.00 77.44 90 THR A C 1
ATOM 730 O O . THR A 1 90 ? 10.550 5.290 -12.136 1.00 77.44 90 THR A O 1
ATOM 733 N N . PHE A 1 91 ? 11.604 6.914 -13.253 1.00 63.12 91 PHE A N 1
ATOM 734 C CA . PHE A 1 91 ? 10.366 7.596 -13.662 1.00 63.12 91 PHE A CA 1
ATOM 735 C C . PHE A 1 91 ? 9.431 6.719 -14.510 1.00 63.12 91 PHE A C 1
ATOM 737 O O . PHE A 1 91 ? 8.221 6.945 -14.493 1.00 63.12 91 PHE A O 1
ATOM 744 N N . LYS A 1 92 ? 9.985 5.750 -15.251 1.00 64.69 92 LYS A N 1
ATOM 745 C CA . LYS A 1 92 ? 9.240 4.805 -16.098 1.00 64.69 92 LYS A CA 1
ATOM 746 C C . LYS A 1 92 ? 9.030 3.444 -15.426 1.00 64.69 92 LYS A C 1
ATOM 748 O O . LYS A 1 92 ? 8.213 2.665 -15.902 1.00 64.69 92 LYS A O 1
ATOM 753 N N . ALA A 1 93 ? 9.783 3.142 -14.367 1.00 64.50 93 ALA A N 1
ATOM 754 C CA . ALA A 1 93 ? 9.717 1.854 -13.696 1.00 64.50 93 ALA A CA 1
ATOM 755 C C . ALA A 1 93 ? 8.399 1.710 -12.934 1.00 64.50 93 ALA A C 1
ATOM 757 O O . ALA A 1 93 ? 7.949 2.627 -12.252 1.00 64.50 93 ALA A O 1
ATOM 758 N N . GLN A 1 94 ? 7.832 0.512 -13.023 1.00 78.94 94 GLN A N 1
ATOM 759 C CA . GLN A 1 94 ? 6.674 0.088 -12.240 1.00 78.94 94 GLN A CA 1
ATOM 760 C C . GLN A 1 94 ? 7.076 -0.472 -10.866 1.00 78.94 94 GLN A C 1
ATOM 762 O O . GLN A 1 94 ? 6.216 -0.871 -10.096 1.00 78.94 94 GLN A O 1
ATOM 767 N N . LYS A 1 95 ? 8.379 -0.503 -10.551 1.00 90.44 95 LYS A N 1
ATOM 768 C CA . LYS A 1 95 ? 8.905 -1.054 -9.300 1.00 90.44 95 LYS A CA 1
ATOM 769 C C . LYS A 1 95 ? 9.314 0.031 -8.308 1.00 90.44 95 LYS A C 1
ATOM 771 O O . LYS A 1 95 ? 9.869 1.065 -8.700 1.00 90.44 95 LYS A O 1
ATOM 776 N N . PHE A 1 96 ? 9.090 -0.249 -7.033 1.00 93.31 96 PHE A N 1
ATOM 777 C CA . PHE A 1 96 ? 9.489 0.553 -5.888 1.00 93.31 96 PHE A CA 1
ATOM 778 C C . PHE A 1 96 ? 10.887 0.151 -5.417 1.00 93.31 96 PHE A C 1
ATOM 780 O O . PHE A 1 96 ? 11.182 -1.032 -5.251 1.00 93.31 96 PHE A O 1
ATOM 787 N N . LYS A 1 97 ? 11.743 1.150 -5.220 1.00 94.25 97 LYS A N 1
ATOM 788 C CA . LYS A 1 97 ? 13.057 1.031 -4.587 1.00 94.25 97 LYS A CA 1
ATOM 789 C C . LYS A 1 97 ? 12.948 1.147 -3.068 1.00 94.25 97 LYS A C 1
ATOM 791 O O . LYS A 1 97 ? 13.628 0.419 -2.362 1.00 94.25 97 LYS A O 1
ATOM 796 N N . GLU A 1 98 ? 12.076 2.029 -2.592 1.00 95.25 98 GLU A N 1
ATOM 797 C CA . GLU A 1 98 ? 11.883 2.310 -1.170 1.00 95.25 98 GLU A CA 1
ATOM 798 C C . GLU A 1 98 ? 10.387 2.320 -0.858 1.00 95.25 98 GLU A C 1
ATOM 800 O O . GLU A 1 98 ? 9.596 2.865 -1.638 1.00 95.25 98 GLU A O 1
ATOM 805 N N . ILE A 1 99 ? 10.015 1.744 0.282 1.00 96.38 99 ILE A N 1
ATOM 806 C CA . ILE A 1 99 ? 8.686 1.876 0.870 1.00 96.38 99 ILE A CA 1
ATOM 807 C C . ILE A 1 99 ? 8.885 2.152 2.357 1.00 96.38 99 ILE A C 1
ATOM 809 O O . ILE A 1 99 ? 9.507 1.363 3.060 1.00 96.38 99 ILE A O 1
ATOM 813 N N . ILE A 1 100 ? 8.352 3.275 2.826 1.00 96.00 100 ILE A N 1
ATOM 814 C CA . ILE A 1 100 ? 8.437 3.709 4.221 1.00 96.00 100 ILE A CA 1
ATOM 815 C C . ILE A 1 100 ? 7.022 3.751 4.773 1.00 96.00 100 ILE A C 1
ATOM 817 O O . ILE A 1 100 ? 6.160 4.433 4.216 1.00 96.00 100 ILE A O 1
ATOM 821 N N . ILE A 1 101 ? 6.786 3.043 5.873 1.00 96.06 101 ILE A N 1
ATOM 822 C CA . ILE A 1 101 ? 5.488 2.989 6.543 1.00 96.06 101 ILE A CA 1
ATOM 823 C C . ILE A 1 101 ? 5.604 3.744 7.862 1.00 96.06 101 ILE A C 1
ATOM 825 O O . ILE A 1 101 ? 6.485 3.468 8.671 1.00 96.06 101 ILE A O 1
ATOM 829 N N . ILE A 1 102 ? 4.716 4.712 8.066 1.00 94.25 102 ILE A N 1
ATOM 830 C CA . ILE A 1 102 ? 4.634 5.522 9.277 1.00 94.25 102 ILE A CA 1
ATOM 831 C C . ILE A 1 102 ? 3.260 5.308 9.894 1.00 94.25 102 ILE A C 1
ATOM 833 O O . ILE A 1 102 ? 2.235 5.469 9.231 1.00 94.25 102 ILE A O 1
ATOM 837 N N . HIS A 1 103 ? 3.229 4.978 11.175 1.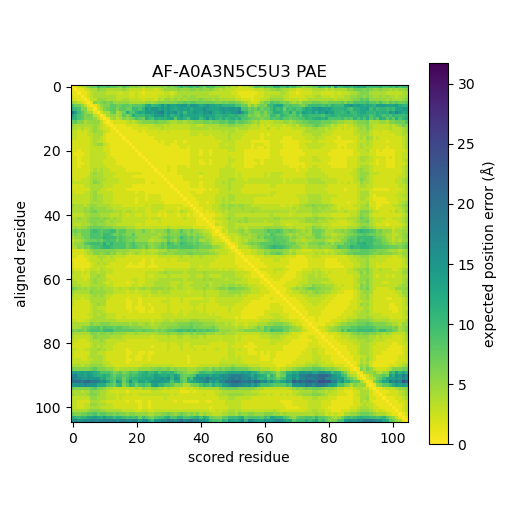00 88.44 103 HIS A N 1
ATOM 838 C CA . HIS A 1 103 ? 2.002 4.864 11.947 1.00 88.44 103 HIS A CA 1
ATOM 839 C C . HIS A 1 103 ? 2.224 5.442 13.340 1.00 88.44 103 HIS A C 1
ATOM 841 O O . HIS A 1 103 ? 3.333 5.408 13.869 1.00 88.44 103 HIS A O 1
ATOM 847 N N . ASN A 1 104 ? 1.154 5.956 13.935 1.00 73.62 104 ASN A N 1
ATOM 848 C CA . ASN A 1 104 ? 1.178 6.364 15.333 1.00 73.62 104 ASN A CA 1
ATOM 849 C C . ASN A 1 104 ? 0.851 5.137 16.192 1.00 73.62 104 ASN A C 1
ATOM 851 O O . ASN A 1 104 ? -0.197 4.510 15.983 1.00 73.62 104 ASN A O 1
ATOM 855 N N . GLU A 1 105 ? 1.742 4.793 17.120 1.00 60.28 105 GLU A N 1
ATOM 856 C CA . GLU A 1 105 ? 1.490 3.778 18.155 1.00 60.28 105 GLU A CA 1
ATOM 857 C C . GLU A 1 105 ? 0.333 4.194 19.080 1.00 60.28 105 GLU A C 1
ATOM 859 O O . GLU A 1 105 ? 0.238 5.382 19.463 1.00 60.28 105 GLU A O 1
#

Organism: NCBI:txid1817405

Secondary structure (DSSP, 8-state):
-EEEE-GGGGSSHHHHHHHHHHHHHHHT-HHHHHHHBTT-GGG------TT--EEEEEEEEEETTEEEEEEEEEETTEEEEEEEEEEESSSS-SSEEEEEEEE--

Sequence (105 aa):
MKIVHQVNCNNAPKNKMVTKVTEAILKRDQDVVNEYYLNQFDSLTYPELNNIDEITIVSALSHGKSASSLCEYYNQNKKKYIGMFFEFNTFKAQKFKEIIIIHNE

Mean predicted aligned error: 4.05 Å

Solvent-accessible surface area (backbone atoms only — not comparable to full-atom values): 5832 Å² total; per-residue (Å²): 112,46,81,44,74,40,91,74,24,62,82,42,76,64,12,39,51,49,40,52,46,52,52,22,59,75,69,65,38,48,69,64,29,42,74,33,29,74,69,38,51,89,69,53,70,74,81,89,68,78,92,37,65,49,36,35,38,64,40,22,45,62,56,81,44,40,33,40,35,38,32,39,34,55,56,95,91,37,84,46,52,39,40,36,40,36,31,35,69,37,77,84,48,86,34,30,62,43,74,49,62,46,66,79,131

pLDDT: mean 89.82, std 8.15, range [60.28, 96.62]